Protein AF-A0A529XMH2-F1 (afdb_monomer)

Foldseek 3Di:
DPDDPCPPVDADDFDADPVRDGDDDPPDDDDDDDPPDPCRVVSVVVNCVCLPLVNQLVCVVVVDHHPDPVNVVVCVVVVNDGND

Structure (mmCIF, N/CA/C/O backbone):
data_AF-A0A529XMH2-F1
#
_entry.id   AF-A0A529XMH2-F1
#
loop_
_atom_site.group_PDB
_atom_site.id
_atom_site.type_symbol
_atom_site.label_atom_id
_atom_site.label_alt_id
_atom_site.label_comp_id
_atom_site.label_asym_id
_atom_site.label_entity_id
_atom_site.label_seq_id
_atom_site.pdbx_PDB_ins_code
_atom_site.Cartn_x
_atom_site.Cartn_y
_atom_site.Cartn_z
_atom_site.occupancy
_atom_site.B_iso_or_equiv
_atom_site.auth_seq_id
_atom_site.auth_comp_id
_atom_site.auth_asym_id
_atom_site.auth_atom_id
_atom_site.pdbx_PDB_model_num
ATOM 1 N N . PRO A 1 1 ? -14.225 -26.043 4.585 1.00 59.09 1 PRO A N 1
ATOM 2 C CA . PRO A 1 1 ? -14.950 -24.748 4.598 1.00 59.09 1 PRO A CA 1
ATOM 3 C C . PRO A 1 1 ? -14.239 -23.731 3.698 1.00 59.09 1 PRO A C 1
ATOM 5 O O . PRO A 1 1 ? -13.022 -23.624 3.780 1.00 59.09 1 PRO A O 1
ATOM 8 N N . ALA A 1 2 ? -14.975 -23.030 2.833 1.00 82.94 2 ALA A N 1
ATOM 9 C CA . ALA A 1 2 ? -14.392 -22.054 1.905 1.00 82.94 2 ALA A CA 1
ATOM 10 C C . ALA A 1 2 ? -14.026 -20.712 2.575 1.00 82.94 2 ALA A C 1
ATOM 12 O O . ALA A 1 2 ? -13.254 -19.946 2.010 1.00 82.94 2 ALA A O 1
ATOM 13 N N . GLN A 1 3 ? -14.552 -20.430 3.776 1.00 82.62 3 GLN A N 1
ATOM 14 C CA . GLN A 1 3 ? -14.337 -19.170 4.493 1.00 82.62 3 GLN A CA 1
ATOM 15 C C . GLN A 1 3 ? -14.391 -19.358 6.020 1.00 82.62 3 GLN A C 1
ATOM 17 O O . GLN A 1 3 ? -14.978 -20.325 6.515 1.00 82.62 3 GLN A O 1
ATOM 22 N N . SER A 1 4 ? -13.761 -18.434 6.756 1.00 89.19 4 SER A N 1
ATOM 23 C CA . SER A 1 4 ? -13.773 -18.380 8.225 1.00 89.19 4 SER A CA 1
ATOM 24 C C . SER A 1 4 ? -15.168 -18.073 8.781 1.00 89.19 4 SER A C 1
ATOM 26 O O . SER A 1 4 ? -15.893 -17.249 8.225 1.00 89.19 4 SER A O 1
ATOM 28 N N . VAL A 1 5 ? -15.515 -18.680 9.921 1.00 93.19 5 VAL A N 1
ATOM 29 C CA . VAL A 1 5 ? -16.811 -18.492 10.605 1.00 93.19 5 VAL A CA 1
ATOM 30 C C . VAL A 1 5 ? -17.005 -17.090 11.197 1.00 93.19 5 VAL A C 1
ATOM 32 O O . VAL A 1 5 ? -18.132 -16.711 11.493 1.00 93.19 5 VAL A O 1
ATOM 35 N N . VAL A 1 6 ? -15.927 -16.310 11.341 1.00 90.19 6 VAL A N 1
ATOM 36 C CA . VAL A 1 6 ? -15.957 -14.925 11.859 1.00 90.19 6 VAL A CA 1
ATOM 37 C C . VAL A 1 6 ? -15.825 -13.865 10.761 1.00 90.19 6 VAL A C 1
ATOM 39 O O . VAL A 1 6 ? -15.581 -12.692 11.042 1.00 90.19 6 VAL A O 1
ATOM 42 N N . ALA A 1 7 ? -15.930 -14.245 9.488 1.00 86.75 7 ALA A N 1
ATOM 43 C CA . ALA A 1 7 ? -15.820 -13.279 8.402 1.00 86.75 7 ALA A CA 1
ATOM 44 C C . ALA A 1 7 ? -16.895 -12.179 8.513 1.00 86.75 7 ALA A C 1
ATOM 46 O O . ALA A 1 7 ? -18.062 -12.464 8.774 1.00 86.75 7 ALA A O 1
ATOM 47 N N . GLY A 1 8 ? -16.489 -10.918 8.335 1.00 86.12 8 GLY A N 1
ATOM 48 C CA . GLY A 1 8 ? -17.356 -9.746 8.515 1.00 86.12 8 GLY A CA 1
ATOM 49 C C . GLY A 1 8 ? -17.590 -9.328 9.973 1.00 86.12 8 GLY A C 1
ATOM 50 O O . GLY A 1 8 ? -18.222 -8.306 10.205 1.00 86.12 8 GLY A O 1
ATOM 51 N N . GLN A 1 9 ? -17.067 -10.078 10.949 1.00 90.06 9 GLN A N 1
ATOM 52 C CA . GLN A 1 9 ? -17.211 -9.788 12.385 1.00 90.06 9 GLN A CA 1
ATOM 53 C C . GLN A 1 9 ? -15.923 -9.230 13.012 1.00 90.06 9 GLN A C 1
ATOM 55 O O . GLN A 1 9 ? -15.856 -9.029 14.221 1.00 90.06 9 GLN A O 1
ATOM 60 N N . VAL A 1 10 ? -14.879 -9.013 12.206 1.00 88.25 10 VAL A N 1
ATOM 61 C CA . VAL A 1 10 ? -13.561 -8.560 12.664 1.00 88.25 10 VAL A CA 1
ATOM 62 C C . VAL A 1 10 ? -13.353 -7.103 12.273 1.00 88.25 10 VAL A C 1
ATOM 64 O O . VAL A 1 10 ? -13.595 -6.726 11.128 1.00 88.25 10 VAL A O 1
ATOM 67 N N . GLN A 1 11 ? -12.842 -6.311 13.214 1.00 87.75 11 GLN A N 1
ATOM 68 C CA . GLN A 1 11 ? -12.396 -4.940 12.992 1.00 87.75 11 GLN A CA 1
ATOM 69 C C . GLN A 1 11 ? -10.906 -4.834 13.327 1.00 87.75 11 GLN A C 1
ATOM 71 O O . GLN A 1 11 ? -10.477 -5.301 14.384 1.00 87.75 11 GLN A O 1
ATOM 76 N N . ALA A 1 12 ? -10.116 -4.221 12.442 1.00 86.44 12 ALA A N 1
ATOM 77 C CA . ALA A 1 12 ? -8.722 -3.919 12.749 1.00 86.44 12 ALA A CA 1
ATOM 78 C C . ALA A 1 12 ? -8.622 -2.628 13.572 1.00 86.44 12 ALA A C 1
ATOM 80 O O . ALA A 1 12 ? -9.344 -1.661 13.328 1.00 86.44 12 ALA A O 1
ATOM 81 N N . ILE A 1 13 ? -7.706 -2.614 14.539 1.00 87.69 13 ILE A N 1
ATOM 82 C CA . ILE A 1 13 ? -7.374 -1.441 15.352 1.00 87.69 13 ILE A CA 1
ATOM 83 C C . ILE A 1 13 ? -5.857 -1.215 15.340 1.00 87.69 13 ILE A C 1
ATOM 85 O O . ILE A 1 13 ? -5.100 -2.173 15.149 1.00 87.69 13 ILE A O 1
ATOM 89 N N . PRO A 1 1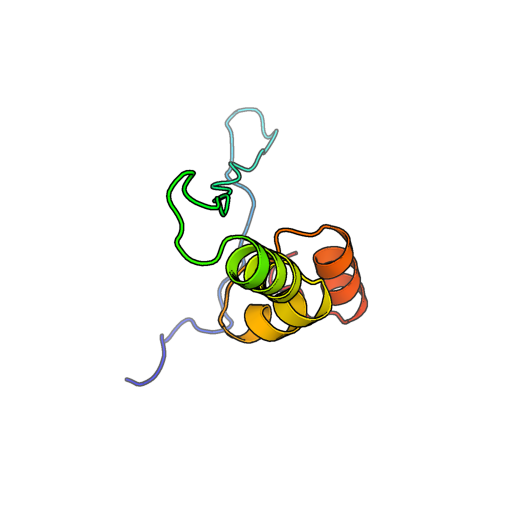4 ? -5.377 0.020 15.576 1.00 88.19 14 PRO A N 1
ATOM 90 C CA . PRO A 1 14 ? -3.967 0.253 15.855 1.00 88.19 14 PRO A CA 1
ATOM 91 C C . PRO A 1 14 ? -3.502 -0.549 17.076 1.00 88.19 14 PRO A C 1
ATOM 93 O O . PRO A 1 14 ? -4.270 -0.785 18.009 1.00 88.19 14 PRO A O 1
ATOM 96 N N . VAL A 1 15 ? -2.222 -0.922 17.097 1.00 90.62 15 VAL A N 1
ATOM 97 C CA . VAL A 1 15 ? -1.627 -1.630 18.238 1.00 90.62 15 VAL A CA 1
ATOM 98 C C . VAL A 1 15 ? -1.742 -0.770 19.499 1.00 90.62 15 VAL A C 1
ATOM 100 O O . VAL A 1 15 ? -1.290 0.380 19.520 1.00 90.62 15 VAL A O 1
ATOM 103 N N . ALA A 1 16 ? -2.343 -1.335 20.547 1.00 91.44 16 ALA A N 1
ATOM 104 C CA . ALA A 1 16 ? -2.483 -0.680 21.841 1.00 91.44 16 ALA A CA 1
ATOM 105 C C . ALA A 1 16 ? -1.118 -0.513 22.530 1.00 91.44 16 ALA A C 1
ATOM 107 O O . ALA A 1 16 ? -0.247 -1.377 22.440 1.00 91.44 16 ALA A O 1
ATOM 108 N N . THR A 1 17 ? -0.936 0.600 23.240 1.00 93.44 17 THR A N 1
ATOM 109 C CA . THR A 1 17 ? 0.266 0.880 24.039 1.00 93.44 17 THR A CA 1
ATOM 110 C C . THR A 1 17 ? -0.140 1.322 25.440 1.00 93.44 17 THR A C 1
ATOM 112 O O . THR A 1 17 ? -1.234 1.854 25.621 1.00 93.44 17 THR A O 1
ATOM 115 N N . GLU A 1 18 ? 0.744 1.145 26.426 1.00 95.00 18 GLU A N 1
ATOM 116 C CA . GLU A 1 18 ? 0.490 1.542 27.823 1.00 95.00 18 GLU A CA 1
ATOM 117 C C . GLU A 1 18 ? 0.092 3.023 27.945 1.00 95.00 18 GLU A C 1
ATOM 119 O O . GLU A 1 18 ? -0.841 3.373 28.656 1.00 95.00 18 GLU A O 1
ATOM 124 N N . SER A 1 19 ? 0.752 3.898 27.180 1.00 95.38 19 SER A N 1
ATOM 125 C CA . SER A 1 19 ? 0.470 5.340 27.175 1.00 95.38 19 SER A CA 1
ATOM 126 C C . SER A 1 19 ? -0.818 5.749 26.443 1.00 95.38 19 SER A C 1
ATOM 128 O O . SER A 1 19 ? -1.127 6.938 26.381 1.00 95.38 19 SER A O 1
ATOM 130 N N . GLY A 1 20 ? -1.504 4.813 25.779 1.00 93.38 20 GLY A N 1
ATOM 131 C CA . GLY A 1 20 ? -2.630 5.088 24.878 1.00 93.38 20 GLY A CA 1
ATOM 132 C C . GLY A 1 20 ? -2.248 5.736 23.537 1.00 93.38 2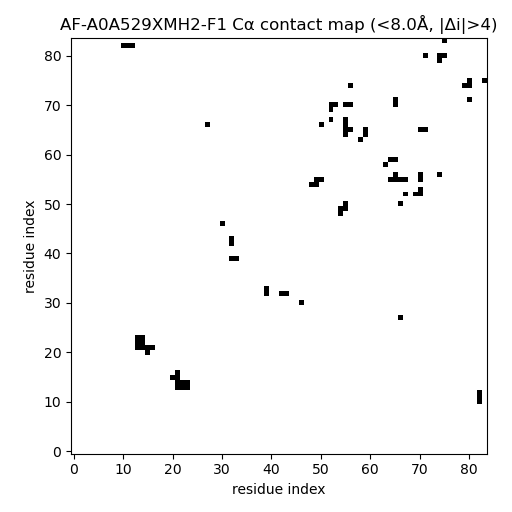0 GLY A C 1
ATOM 133 O O . GLY A 1 20 ? -3.072 5.795 22.627 1.00 93.38 20 GLY A O 1
ATOM 134 N N . LYS A 1 21 ? -1.000 6.193 23.362 1.00 93.38 21 LYS A N 1
ATOM 135 C CA . LYS A 1 21 ? -0.498 6.713 22.082 1.00 93.38 21 LYS A CA 1
ATOM 136 C C . LYS A 1 21 ? -0.121 5.556 21.166 1.00 93.38 21 LYS A C 1
ATOM 138 O O . LYS A 1 21 ? 0.886 4.879 21.388 1.00 93.38 21 LYS A O 1
ATOM 143 N N . THR A 1 22 ? -0.927 5.324 20.140 1.00 92.19 22 THR A N 1
ATOM 144 C CA . THR A 1 22 ? -0.701 4.243 19.180 1.00 92.19 22 THR A CA 1
ATOM 145 C C . THR A 1 22 ? 0.212 4.694 18.041 1.00 92.19 22 THR A C 1
ATOM 147 O O . THR A 1 22 ? 0.337 5.879 17.727 1.00 92.19 22 THR A O 1
ATOM 150 N N . ARG A 1 23 ? 0.896 3.728 17.432 1.00 87.44 23 ARG A N 1
ATOM 151 C CA . ARG A 1 23 ? 1.679 3.903 16.206 1.00 87.44 23 ARG A CA 1
ATOM 152 C C . ARG A 1 23 ? 1.662 2.598 15.431 1.00 87.44 23 ARG A C 1
ATOM 154 O O . ARG A 1 23 ? 1.568 1.530 16.030 1.00 87.44 23 ARG A O 1
ATOM 161 N N . SER A 1 24 ? 1.764 2.696 14.114 1.00 84.19 24 SER A N 1
ATOM 162 C CA . SER A 1 24 ? 1.936 1.529 13.255 1.00 84.19 24 SER A CA 1
ATOM 163 C C . SER A 1 24 ? 3.409 1.348 12.895 1.00 84.19 24 SER A C 1
ATOM 165 O O . SER A 1 24 ? 4.182 2.308 12.907 1.00 84.19 24 SER A O 1
ATOM 167 N N . PHE A 1 25 ? 3.789 0.116 12.569 1.00 82.12 25 PHE A N 1
ATOM 168 C CA . PHE A 1 25 ? 5.080 -0.202 11.978 1.00 82.12 25 PHE A CA 1
ATOM 169 C C . PHE A 1 25 ? 4.858 -0.570 10.513 1.00 82.12 25 PHE A C 1
ATOM 171 O O . PHE A 1 25 ? 4.303 -1.622 10.202 1.00 82.12 25 PHE A O 1
ATOM 178 N N . GLY A 1 26 ? 5.247 0.330 9.610 1.00 78.69 26 GLY A N 1
ATOM 179 C CA . GLY A 1 26 ? 5.153 0.089 8.177 1.00 78.69 26 GLY A CA 1
ATOM 180 C C . GLY A 1 26 ? 6.255 -0.868 7.738 1.00 78.69 26 GLY A C 1
ATOM 181 O O . GLY A 1 26 ? 7.398 -0.447 7.588 1.00 78.69 26 GLY A O 1
ATOM 182 N N . LEU A 1 27 ? 5.914 -2.138 7.516 1.00 85.56 27 LEU A N 1
ATOM 183 C CA . LEU A 1 27 ? 6.782 -3.134 6.875 1.00 85.56 27 LEU A CA 1
ATOM 184 C C . LEU A 1 27 ? 6.869 -2.861 5.366 1.00 85.56 27 LEU A C 1
ATOM 186 O O . LEU A 1 27 ? 6.423 -3.657 4.546 1.00 85.56 27 LEU A O 1
ATOM 190 N N . LEU A 1 28 ? 7.353 -1.674 5.002 1.00 82.75 28 LEU A N 1
ATOM 191 C CA . LEU A 1 28 ? 7.412 -1.248 3.612 1.00 82.75 28 LEU A CA 1
ATOM 192 C C . LEU A 1 28 ? 8.516 -2.008 2.881 1.00 82.75 28 LEU A C 1
ATOM 194 O O . LEU A 1 28 ? 9.694 -1.891 3.218 1.00 82.75 28 LEU A O 1
ATOM 198 N N . GLU A 1 29 ? 8.127 -2.731 1.839 1.00 86.94 29 GLU A N 1
ATOM 199 C CA . GLU A 1 29 ? 9.059 -3.335 0.897 1.00 86.94 29 GLU A CA 1
ATOM 200 C C . GLU A 1 29 ? 9.324 -2.383 -0.272 1.00 86.94 29 GLU A C 1
ATOM 202 O O . GLU A 1 29 ? 8.411 -1.770 -0.834 1.00 86.94 29 GLU A O 1
ATOM 207 N N . GLY A 1 30 ? 10.599 -2.245 -0.633 1.00 91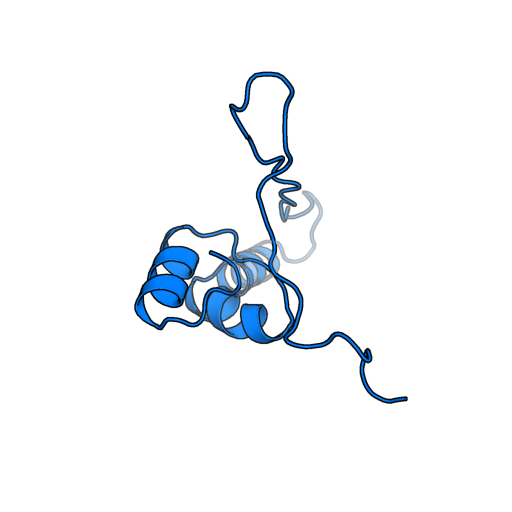.06 30 GLY A N 1
ATOM 208 C CA . GLY A 1 30 ? 11.036 -1.487 -1.800 1.00 91.06 30 GLY A CA 1
ATOM 209 C C . GLY A 1 30 ? 11.356 -2.412 -2.970 1.00 91.06 30 GLY A C 1
ATOM 210 O O . GLY A 1 30 ? 11.912 -3.491 -2.782 1.00 91.06 30 GLY A O 1
ATOM 211 N N . LEU A 1 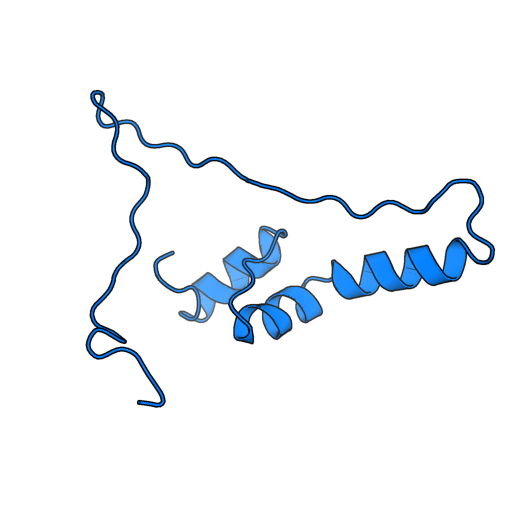31 ? 11.063 -1.963 -4.190 1.00 94.75 31 LEU A N 1
ATOM 212 C CA . LEU A 1 31 ? 11.493 -2.641 -5.413 1.00 94.75 31 LEU A CA 1
ATOM 213 C C . LEU A 1 31 ? 12.740 -1.955 -5.960 1.00 94.75 31 LEU A C 1
ATOM 215 O O . LEU A 1 31 ? 12.732 -0.749 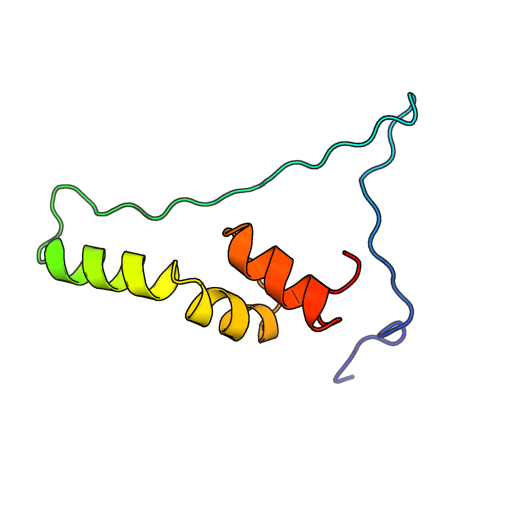-6.211 1.00 94.75 31 LEU A O 1
ATOM 219 N N . GLY A 1 32 ? 13.800 -2.731 -6.163 1.00 96.31 32 GLY A N 1
ATOM 220 C CA . GLY A 1 32 ? 15.051 -2.266 -6.752 1.00 96.31 32 GLY A CA 1
ATOM 221 C C . GLY A 1 32 ? 15.337 -2.939 -8.090 1.00 96.31 32 GLY A C 1
ATOM 222 O O . GLY A 1 32 ? 14.922 -4.071 -8.331 1.00 96.31 32 GLY A O 1
ATOM 223 N N . ILE A 1 33 ? 16.089 -2.249 -8.948 1.00 98.31 33 ILE A N 1
ATOM 224 C CA . ILE A 1 33 ? 16.632 -2.821 -10.183 1.00 98.31 33 ILE A CA 1
ATOM 225 C C . ILE A 1 33 ? 18.079 -3.238 -9.898 1.00 98.31 33 ILE A C 1
ATOM 227 O O . ILE A 1 33 ? 18.886 -2.378 -9.533 1.00 98.31 33 ILE A O 1
ATOM 231 N N . PRO A 1 34 ? 18.438 -4.526 -10.046 1.00 97.56 34 PRO A N 1
ATOM 232 C CA . PRO A 1 34 ? 19.818 -4.966 -9.887 1.00 97.56 34 PRO A CA 1
ATOM 233 C C . PRO A 1 34 ? 20.756 -4.226 -10.841 1.00 97.56 34 PRO A C 1
ATOM 235 O O . PRO A 1 34 ? 20.434 -4.018 -12.011 1.00 97.56 34 PRO A O 1
ATOM 238 N N . ARG A 1 35 ? 21.959 -3.876 -10.373 1.00 97.12 35 ARG A N 1
ATOM 239 C CA . ARG A 1 35 ? 22.940 -3.127 -11.179 1.00 97.12 35 ARG A CA 1
ATOM 240 C C . ARG A 1 35 ? 23.343 -3.851 -12.471 1.00 97.12 35 ARG A C 1
ATOM 242 O O . ARG A 1 35 ? 23.696 -3.201 -13.446 1.00 97.12 35 ARG A O 1
ATOM 249 N N . ASN A 1 36 ? 23.310 -5.180 -12.468 1.00 97.44 36 ASN A N 1
ATOM 250 C CA . ASN A 1 36 ? 23.647 -6.041 -13.601 1.00 97.44 36 ASN A CA 1
ATOM 251 C C . ASN A 1 36 ? 22.408 -6.557 -14.359 1.00 97.44 36 ASN A C 1
ATOM 253 O O . ASN A 1 36 ? 22.511 -7.551 -15.077 1.00 97.44 36 ASN A O 1
ATOM 257 N N . ALA A 1 37 ? 21.237 -5.933 -14.182 1.00 97.81 37 ALA A N 1
ATOM 258 C CA . ALA A 1 37 ? 20.035 -6.315 -14.913 1.00 97.81 37 ALA A CA 1
ATOM 259 C C . ALA A 1 37 ? 20.273 -6.222 -16.428 1.00 97.81 37 ALA A C 1
ATOM 261 O O . ALA A 1 37 ? 20.758 -5.209 -16.927 1.00 97.81 37 ALA A O 1
ATOM 262 N N . GLN A 1 38 ? 19.889 -7.268 -17.162 1.00 98.12 38 GLN A N 1
ATOM 263 C CA . GLN A 1 38 ? 20.036 -7.312 -18.622 1.00 98.12 38 GLN A CA 1
ATOM 264 C C . GLN A 1 38 ? 19.152 -6.273 -19.329 1.00 98.12 38 GLN A C 1
ATOM 266 O O . GLN A 1 38 ? 19.487 -5.821 -20.419 1.00 98.12 38 GLN A O 1
ATOM 271 N N . ASN A 1 39 ? 18.028 -5.890 -18.712 1.00 97.94 39 ASN A N 1
ATOM 272 C CA . ASN A 1 39 ? 17.097 -4.906 -19.260 1.00 97.94 39 ASN A CA 1
ATOM 273 C C . ASN A 1 39 ? 16.568 -3.956 -18.163 1.00 97.94 39 ASN A C 1
ATOM 275 O O . ASN A 1 39 ? 15.456 -4.141 -17.656 1.00 97.94 39 ASN A O 1
ATOM 279 N N . PRO A 1 40 ? 17.368 -2.957 -17.747 1.00 98.00 40 PRO A N 1
ATOM 280 C CA . PRO A 1 40 ? 17.007 -2.069 -16.646 1.00 98.00 40 PRO A CA 1
ATOM 281 C C . PRO A 1 40 ? 15.829 -1.144 -16.984 1.00 98.00 40 PRO A C 1
ATOM 283 O O . PRO A 1 40 ? 15.018 -0.861 -16.106 1.00 98.00 40 PRO A O 1
ATOM 286 N N . GLU A 1 41 ? 15.668 -0.717 -18.241 1.00 98.25 41 GLU A N 1
ATOM 287 C CA . GLU A 1 41 ? 14.545 0.154 -18.616 1.00 98.25 41 GLU A CA 1
ATOM 288 C C . GLU A 1 41 ? 13.206 -0.597 -18.594 1.00 98.25 41 GLU A C 1
ATOM 290 O O . GLU A 1 41 ? 12.222 -0.064 -18.087 1.00 98.25 41 GLU A O 1
ATOM 295 N N . ALA A 1 42 ? 13.159 -1.864 -19.025 1.00 98.31 42 ALA A N 1
ATOM 296 C CA . ALA A 1 42 ? 11.942 -2.669 -18.878 1.00 98.31 42 ALA A CA 1
ATOM 297 C 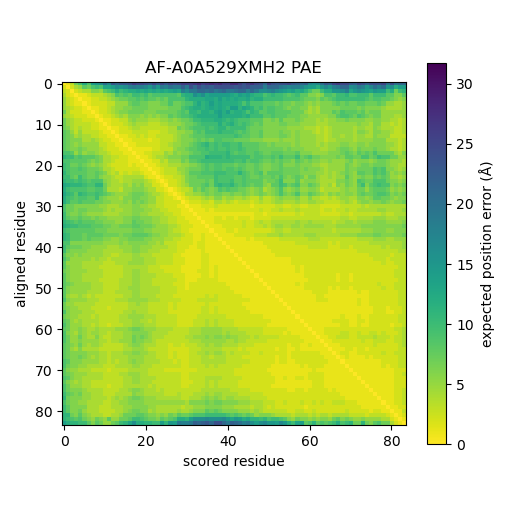C . ALA A 1 42 ? 11.573 -2.891 -17.399 1.00 98.31 42 ALA A C 1
ATOM 299 O O . ALA A 1 42 ? 10.408 -2.759 -17.022 1.00 98.31 42 ALA A O 1
ATOM 300 N N . ALA A 1 43 ? 12.562 -3.168 -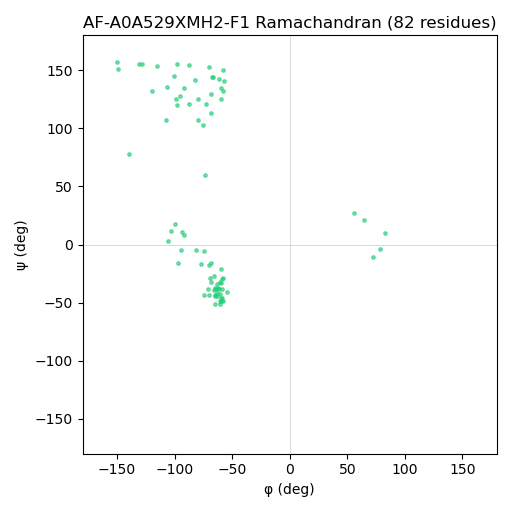16.541 1.00 98.44 43 ALA A N 1
ATOM 301 C CA . ALA A 1 43 ? 12.340 -3.304 -15.100 1.00 98.44 43 ALA A CA 1
ATOM 302 C C . ALA A 1 43 ? 11.814 -2.000 -14.471 1.00 98.44 43 ALA A C 1
ATOM 304 O O . ALA A 1 43 ? 10.937 -2.026 -13.607 1.00 98.44 43 ALA A O 1
ATOM 305 N N . LYS A 1 44 ? 12.303 -0.846 -14.933 1.00 98.44 44 LYS A N 1
ATOM 306 C CA . LYS A 1 44 ? 11.828 0.474 -14.506 1.00 98.44 44 LYS A CA 1
ATOM 307 C C . LYS A 1 44 ? 10.376 0.724 -14.900 1.00 98.44 44 LYS A C 1
ATOM 309 O O . LYS A 1 44 ? 9.612 1.204 -14.064 1.00 98.44 44 LYS A O 1
ATOM 314 N N . GLU A 1 45 ? 9.977 0.387 -16.125 1.00 98.50 45 GLU A N 1
ATOM 315 C CA . GLU A 1 45 ? 8.574 0.504 -16.546 1.00 98.50 45 GLU A CA 1
ATOM 316 C C . GLU A 1 45 ? 7.658 -0.434 -15.750 1.00 98.50 45 GLU A C 1
ATOM 318 O O . GLU A 1 45 ? 6.584 -0.018 -15.315 1.00 98.50 45 GLU A O 1
ATOM 323 N N . PHE A 1 46 ? 8.116 -1.651 -15.437 1.00 98.19 46 PHE A N 1
ATOM 324 C CA . PHE A 1 46 ? 7.389 -2.548 -14.537 1.00 98.19 46 PHE A CA 1
ATOM 325 C C . PHE A 1 46 ? 7.195 -1.937 -13.143 1.00 98.19 46 PHE A C 1
ATOM 327 O O . PHE A 1 46 ? 6.075 -1.918 -12.634 1.00 98.19 46 PHE A O 1
ATOM 334 N N . ILE A 1 47 ? 8.254 -1.391 -12.531 1.00 97.81 47 ILE A N 1
ATOM 335 C CA . ILE A 1 47 ? 8.159 -0.749 -11.212 1.00 97.81 47 ILE A CA 1
ATOM 336 C C . ILE A 1 47 ? 7.190 0.436 -11.262 1.00 97.81 47 ILE A C 1
ATOM 338 O O . ILE A 1 47 ? 6.366 0.577 -10.359 1.00 97.81 47 ILE A O 1
ATOM 342 N N . LYS A 1 48 ? 7.229 1.270 -12.310 1.00 97.69 48 LYS A N 1
ATOM 343 C CA . LYS A 1 48 ? 6.276 2.382 -12.483 1.00 97.69 48 LYS A CA 1
ATOM 344 C C . LYS A 1 48 ? 4.830 1.897 -12.549 1.00 97.69 48 LYS A C 1
ATOM 346 O O . LYS A 1 48 ? 3.976 2.477 -11.883 1.00 97.69 48 LYS A O 1
ATOM 351 N N . TRP A 1 49 ? 4.557 0.849 -13.323 1.00 97.81 49 TRP A N 1
ATOM 352 C CA . TRP A 1 49 ? 3.221 0.266 -13.438 1.00 97.81 49 TRP A CA 1
ATOM 353 C C . TRP A 1 49 ? 2.748 -0.349 -12.114 1.00 97.81 49 TRP A C 1
ATOM 355 O O . TRP A 1 49 ? 1.681 0.012 -11.619 1.00 97.81 49 TRP A O 1
ATOM 365 N N . MET A 1 50 ? 3.568 -1.200 -11.494 1.00 96.12 50 MET A N 1
ATOM 366 C CA . MET A 1 50 ? 3.256 -1.893 -10.237 1.00 96.12 50 MET A CA 1
ATOM 367 C C . MET A 1 50 ? 3.060 -0.909 -9.077 1.00 96.12 50 MET A C 1
ATOM 369 O O . MET A 1 50 ? 2.211 -1.092 -8.209 1.00 96.12 50 MET A O 1
ATOM 373 N N . THR A 1 51 ? 3.808 0.193 -9.083 1.00 95.44 51 THR A N 1
ATOM 374 C CA . THR A 1 51 ? 3.665 1.262 -8.090 1.00 95.44 51 THR A CA 1
ATOM 375 C C . THR A 1 51 ? 2.727 2.373 -8.549 1.00 95.44 51 THR A C 1
ATOM 377 O O . THR A 1 51 ? 2.692 3.421 -7.910 1.00 95.44 51 THR A O 1
ATOM 380 N N . SER A 1 52 ? 1.972 2.211 -9.637 1.00 97.62 52 SER A N 1
ATOM 381 C CA . SER A 1 52 ? 0.987 3.210 -10.064 1.00 97.62 52 SER A CA 1
ATOM 382 C C . SER A 1 52 ? -0.199 3.253 -9.097 1.00 97.62 52 SER A C 1
ATOM 384 O O . SER A 1 52 ? -0.516 2.269 -8.429 1.00 97.62 52 SER A O 1
ATOM 386 N N . LYS A 1 53 ? -0.861 4.410 -9.004 1.00 97.69 53 LYS A N 1
ATOM 387 C CA . LYS A 1 53 ? -2.060 4.566 -8.167 1.00 97.69 53 LYS A CA 1
ATOM 388 C C . LYS A 1 53 ? -3.146 3.571 -8.587 1.00 97.69 53 LYS A C 1
ATOM 390 O O . LYS A 1 53 ? -3.664 2.851 -7.740 1.00 97.69 53 LYS A O 1
ATOM 395 N N . ASP A 1 54 ? -3.423 3.505 -9.884 1.00 98.00 54 ASP A N 1
ATOM 396 C CA . ASP A 1 54 ? -4.504 2.691 -10.441 1.00 98.00 54 ASP A CA 1
ATOM 397 C C . ASP A 1 54 ? -4.269 1.201 -10.186 1.00 98.00 54 ASP A C 1
ATOM 399 O O . ASP A 1 54 ? -5.171 0.503 -9.719 1.00 98.00 54 ASP A O 1
ATOM 403 N N . TYR A 1 55 ? -3.038 0.718 -10.395 1.00 97.88 55 TYR A N 1
ATOM 404 C CA . TYR A 1 55 ? -2.713 -0.672 -10.088 1.00 97.88 55 TYR A CA 1
ATOM 405 C C . TYR A 1 55 ? -2.785 -0.964 -8.587 1.00 97.88 55 TYR A C 1
ATOM 407 O O . TYR A 1 55 ? -3.282 -2.017 -8.207 1.00 97.88 55 TYR A O 1
ATOM 415 N N . GLN A 1 56 ? -2.347 -0.052 -7.713 1.00 96.94 56 GLN A N 1
ATOM 416 C CA . GLN A 1 56 ? -2.467 -0.273 -6.268 1.00 96.94 56 GLN A CA 1
ATOM 417 C C . GLN A 1 56 ? -3.926 -0.321 -5.795 1.00 96.94 56 GLN A C 1
ATOM 419 O O . GLN A 1 56 ? -4.250 -1.141 -4.940 1.00 96.94 56 GLN A O 1
ATOM 424 N N . ILE A 1 57 ? -4.814 0.498 -6.370 1.00 97.19 57 ILE A N 1
ATOM 425 C CA . ILE A 1 57 ? -6.260 0.424 -6.102 1.00 97.19 57 ILE A CA 1
ATOM 426 C C . ILE A 1 57 ? -6.827 -0.909 -6.602 1.00 97.19 57 ILE A C 1
ATOM 428 O O . ILE A 1 57 ? -7.592 -1.552 -5.889 1.00 97.19 57 ILE A O 1
ATOM 432 N N . HIS A 1 58 ? -6.431 -1.356 -7.796 1.00 96.75 58 HIS A N 1
ATOM 433 C CA . HIS A 1 58 ? -6.830 -2.662 -8.321 1.00 96.75 58 HIS A CA 1
ATOM 434 C C . HIS A 1 58 ? -6.346 -3.813 -7.421 1.00 96.75 58 HIS A C 1
ATOM 436 O O . HIS A 1 58 ? -7.131 -4.673 -7.024 1.00 96.75 58 HIS A O 1
ATOM 442 N N . ASN A 1 59 ? -5.068 -3.800 -7.041 1.00 96.19 59 ASN A N 1
ATOM 443 C CA . ASN A 1 59 ? -4.438 -4.851 -6.247 1.00 96.19 59 ASN A CA 1
ATOM 444 C C . ASN A 1 59 ? -4.923 -4.882 -4.788 1.00 96.19 59 ASN A C 1
ATOM 446 O O . ASN A 1 59 ? -4.795 -5.910 -4.125 1.00 96.19 59 ASN A O 1
ATOM 450 N N . TYR A 1 60 ? -5.535 -3.803 -4.291 1.00 95.44 60 TYR A N 1
ATOM 451 C CA . TYR A 1 60 ? -6.211 -3.807 -2.992 1.00 95.44 60 TYR A CA 1
ATOM 452 C C . TYR A 1 60 ? -7.314 -4.874 -2.907 1.00 95.44 60 TYR A C 1
ATOM 454 O O . TYR A 1 60 ? -7.532 -5.444 -1.840 1.00 95.44 60 TYR A O 1
ATOM 462 N N . GLY A 1 61 ? -7.938 -5.236 -4.036 1.00 92.81 61 GLY A N 1
ATOM 463 C CA . GLY A 1 61 ? -8.880 -6.359 -4.108 1.00 92.81 61 GLY A CA 1
ATOM 464 C C . GLY A 1 61 ? -8.274 -7.712 -3.707 1.00 92.81 61 GLY A C 1
ATOM 465 O O . GLY A 1 61 ? -9.006 -8.602 -3.286 1.00 92.81 61 GLY A O 1
ATOM 466 N N . ASN A 1 62 ? -6.945 -7.845 -3.765 1.00 93.19 62 ASN A N 1
ATOM 467 C CA . ASN A 1 62 ? -6.202 -9.025 -3.314 1.00 93.19 62 ASN A CA 1
ATOM 468 C C . ASN A 1 62 ? -5.742 -8.922 -1.845 1.00 93.19 62 ASN A C 1
ATOM 470 O O . ASN A 1 62 ? -4.958 -9.749 -1.386 1.00 93.19 62 ASN A O 1
ATOM 474 N N . GLY A 1 63 ? -6.186 -7.900 -1.104 1.00 89.62 63 GLY A N 1
ATOM 475 C CA . GLY A 1 63 ? -5.830 -7.683 0.301 1.00 89.62 63 GLY A CA 1
ATOM 476 C C . GLY A 1 63 ? -4.485 -6.983 0.528 1.00 89.62 63 GLY A C 1
ATOM 477 O O . GLY A 1 63 ? -4.025 -6.905 1.666 1.00 89.62 63 GLY A O 1
ATOM 478 N N . VAL A 1 64 ? -3.846 -6.458 -0.523 1.00 91.19 64 VAL A N 1
ATOM 479 C CA . VAL A 1 64 ? -2.571 -5.734 -0.409 1.00 91.19 64 VAL A CA 1
ATOM 480 C C . VAL A 1 64 ? -2.829 -4.256 -0.137 1.00 91.19 64 VAL A C 1
ATOM 482 O O . VAL A 1 64 ? -3.444 -3.567 -0.948 1.00 91.19 64 VAL A O 1
ATOM 485 N N . LEU A 1 65 ? -2.323 -3.745 0.986 1.00 91.75 65 LEU A N 1
ATOM 486 C CA . LEU A 1 65 ? -2.463 -2.334 1.340 1.00 91.75 65 LEU A CA 1
ATOM 487 C C . LEU A 1 65 ? -1.645 -1.438 0.381 1.00 91.75 65 LEU A C 1
ATOM 489 O O . LEU A 1 65 ? -0.449 -1.687 0.198 1.00 91.75 65 LEU A O 1
ATOM 493 N N . PRO A 1 66 ? -2.234 -0.379 -0.209 1.00 93.81 66 PRO A N 1
ATOM 494 C CA . PRO A 1 66 ? -1.497 0.558 -1.051 1.00 93.81 66 PRO A CA 1
ATOM 495 C C . PRO A 1 66 ? -0.371 1.278 -0.303 1.00 93.81 66 PRO A C 1
ATOM 497 O O . PRO A 1 66 ? -0.532 1.701 0.840 1.00 93.81 66 PRO A O 1
ATOM 500 N N . THR A 1 67 ? 0.749 1.504 -0.991 1.00 92.81 67 THR A N 1
ATOM 501 C CA . THR A 1 67 ? 1.888 2.286 -0.480 1.00 92.81 67 THR A CA 1
ATOM 502 C C . THR A 1 67 ? 1.843 3.758 -0.906 1.00 92.81 67 THR A C 1
ATOM 504 O O . THR A 1 67 ? 2.656 4.559 -0.448 1.00 92.81 67 THR A O 1
ATOM 507 N N . ARG A 1 68 ? 0.877 4.156 -1.750 1.00 93.38 68 ARG A N 1
ATOM 508 C CA . ARG A 1 68 ? 0.588 5.560 -2.077 1.00 93.38 68 ARG A CA 1
ATOM 509 C C . ARG A 1 68 ? -0.532 6.127 -1.217 1.00 93.38 68 ARG A C 1
ATOM 511 O O . ARG A 1 68 ? -1.661 5.644 -1.248 1.00 93.38 68 ARG A O 1
ATOM 518 N N . THR A 1 69 ? -0.267 7.268 -0.588 1.00 93.94 69 THR A N 1
ATOM 519 C CA . THR A 1 69 ? -1.286 8.039 0.143 1.00 93.94 69 THR A CA 1
ATOM 520 C C . THR A 1 69 ? -2.449 8.478 -0.749 1.00 93.94 69 THR A C 1
ATOM 522 O O . THR A 1 69 ? -3.587 8.492 -0.297 1.00 93.94 69 THR A O 1
ATOM 525 N N . SER A 1 70 ? -2.204 8.763 -2.033 1.00 97.31 70 SER A N 1
ATOM 526 C CA . SER A 1 70 ? -3.264 9.116 -2.986 1.00 97.31 70 SER A CA 1
ATOM 527 C C . SER A 1 70 ? -4.197 7.952 -3.337 1.00 97.31 70 SER A C 1
ATOM 529 O O . SER A 1 70 ? -5.364 8.193 -3.633 1.00 97.31 70 SER A O 1
ATOM 531 N N . ALA A 1 71 ? -3.716 6.706 -3.296 1.00 96.69 71 ALA A N 1
ATOM 532 C CA . ALA A 1 71 ? -4.560 5.522 -3.460 1.00 96.69 71 ALA A CA 1
ATOM 533 C C . ALA A 1 71 ? -5.397 5.272 -2.197 1.00 96.69 71 ALA A C 1
ATOM 535 O O . ALA A 1 71 ? -6.598 5.040 -2.297 1.00 96.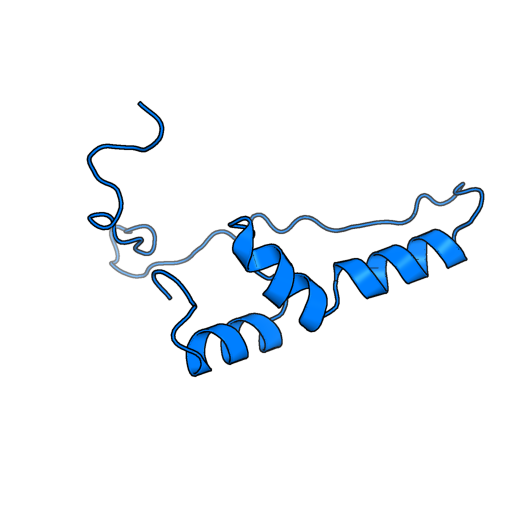69 71 ALA A O 1
ATOM 536 N N . LEU A 1 72 ? -4.785 5.404 -1.012 1.00 94.94 72 LEU A N 1
ATOM 537 C CA . LEU A 1 72 ? -5.490 5.302 0.272 1.00 94.94 72 LEU A CA 1
ATOM 538 C C . LEU A 1 72 ? -6.610 6.345 0.393 1.00 94.94 72 LEU A C 1
ATOM 540 O O . LEU A 1 72 ? -7.732 5.999 0.746 1.00 94.94 72 LEU A O 1
ATOM 544 N N . ALA A 1 73 ? -6.330 7.603 0.041 1.00 96.25 73 ALA A N 1
ATOM 545 C CA . ALA A 1 73 ? -7.321 8.678 0.072 1.00 96.25 73 ALA A CA 1
ATOM 546 C C . ALA A 1 73 ? -8.509 8.411 -0.866 1.00 96.25 73 ALA A C 1
ATOM 548 O O . ALA A 1 73 ? -9.650 8.691 -0.509 1.00 96.25 73 ALA A O 1
ATOM 549 N N . GLU A 1 74 ? -8.265 7.844 -2.049 1.00 97.31 74 GLU A N 1
ATOM 550 C CA . GLU A 1 74 ? -9.344 7.482 -2.967 1.00 97.31 74 GLU A CA 1
ATOM 551 C C . GLU A 1 74 ? -10.174 6.300 -2.444 1.00 97.31 74 GLU A C 1
ATOM 553 O O . GLU A 1 74 ? -11.402 6.360 -2.469 1.00 97.31 74 GLU A O 1
ATOM 558 N N . LEU A 1 75 ? -9.533 5.252 -1.912 1.00 96.50 75 LEU A N 1
ATOM 559 C CA . LEU A 1 75 ? -10.243 4.129 -1.286 1.00 96.50 75 LEU A CA 1
ATOM 560 C C . LEU A 1 75 ? -11.111 4.594 -0.108 1.00 96.50 75 LEU A C 1
ATOM 562 O O . LEU A 1 75 ? -12.238 4.115 0.033 1.00 96.50 75 LEU A O 1
ATOM 566 N N . GLN A 1 76 ? -10.623 5.557 0.684 1.00 95.12 76 GLN A N 1
ATOM 567 C CA . GLN A 1 76 ? -11.390 6.194 1.756 1.00 95.12 76 GLN A CA 1
ATOM 568 C C . GLN A 1 76 ? -12.631 6.904 1.214 1.00 95.12 76 GLN A C 1
ATOM 570 O O . GLN A 1 76 ? -13.738 6.679 1.696 1.00 95.12 76 GLN A O 1
ATOM 575 N N . GLN A 1 77 ? -12.459 7.757 0.200 1.00 96.19 77 GLN A N 1
ATOM 576 C CA . GLN A 1 77 ? -13.560 8.508 -0.414 1.00 96.19 77 GLN A CA 1
ATOM 577 C C . GLN A 1 77 ? -14.620 7.583 -1.022 1.00 96.19 77 GLN A C 1
ATOM 579 O O . GLN A 1 77 ? -15.804 7.904 -1.005 1.00 96.19 77 GLN A O 1
ATOM 584 N N . GLN A 1 78 ? -14.202 6.422 -1.529 1.00 95.50 78 GLN A N 1
ATOM 585 C CA . GLN A 1 78 ? -15.094 5.397 -2.068 1.00 95.50 78 GLN A CA 1
ATOM 586 C C . GLN A 1 78 ? -15.735 4.507 -0.987 1.00 95.50 78 GLN A C 1
ATOM 588 O O . GLN A 1 78 ? -16.529 3.636 -1.336 1.00 95.50 78 GLN A O 1
ATOM 593 N N . GLY A 1 79 ? -15.379 4.666 0.295 1.00 94.06 79 GLY A N 1
ATOM 594 C CA . GLY A 1 79 ? -15.841 3.797 1.384 1.00 94.06 79 GLY A CA 1
ATOM 595 C C . GLY A 1 79 ? -15.359 2.346 1.264 1.00 94.06 79 GLY A C 1
ATOM 596 O O . GLY A 1 79 ? -15.983 1.441 1.810 1.00 94.06 79 GLY A O 1
ATOM 597 N N . LYS A 1 80 ? -14.280 2.110 0.506 1.00 93.44 80 LYS A N 1
ATOM 598 C CA . LYS A 1 80 ? -13.718 0.775 0.252 1.00 93.44 80 LYS A CA 1
ATOM 599 C C . LYS A 1 80 ? -12.558 0.431 1.175 1.00 93.44 80 LYS A C 1
ATOM 601 O O . LYS A 1 80 ? -12.183 -0.736 1.233 1.00 93.44 80 LYS A O 1
ATOM 606 N N . LEU A 1 81 ? -11.969 1.413 1.857 1.00 91.19 81 LEU A N 1
ATOM 607 C CA . LEU A 1 81 ? -10.889 1.156 2.802 1.00 91.19 81 LEU A CA 1
ATOM 608 C C . LEU A 1 81 ? -11.448 0.405 4.021 1.00 91.19 81 LEU A C 1
ATOM 610 O O . LEU A 1 81 ? -12.289 0.900 4.763 1.00 91.19 81 LEU A O 1
ATOM 614 N N . VAL A 1 82 ? -11.028 -0.845 4.189 1.00 85.75 82 VAL A N 1
ATOM 615 C CA . VAL A 1 82 ? -11.469 -1.705 5.290 1.00 85.75 82 VAL A CA 1
ATOM 616 C C . VAL A 1 82 ? -10.693 -1.353 6.553 1.00 85.75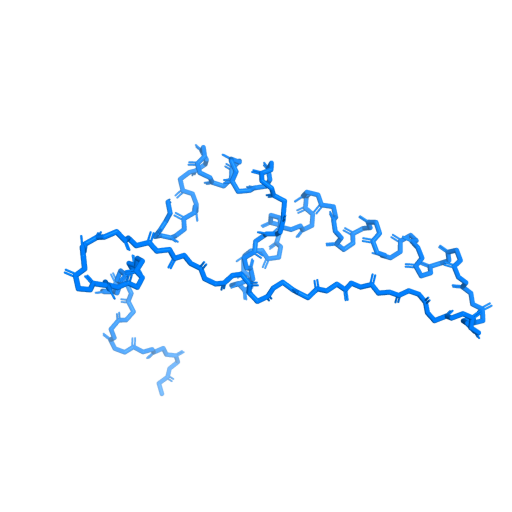 82 VAL A C 1
ATOM 618 O O . VAL A 1 82 ? -9.467 -1.433 6.569 1.00 85.75 82 VAL A O 1
ATOM 621 N N . SER A 1 83 ? -11.419 -1.049 7.634 1.00 79.75 83 SER A N 1
ATOM 622 C CA . SER A 1 83 ? -10.845 -0.681 8.941 1.00 79.75 83 SER A CA 1
ATOM 623 C C . SER A 1 83 ? -9.880 0.518 8.892 1.00 79.75 83 SER A C 1
ATOM 625 O O . SER A 1 83 ? -8.985 0.624 9.732 1.00 79.75 83 SER A O 1
ATOM 627 N N . GLY A 1 84 ? -10.075 1.406 7.912 1.00 61.88 84 GLY A N 1
ATOM 628 C CA . GLY A 1 84 ? -9.416 2.702 7.762 1.00 61.88 84 GLY A CA 1
ATOM 629 C C . GLY A 1 84 ? -10.446 3.744 7.367 1.00 61.88 84 GLY A C 1
ATOM 630 O O . GLY A 1 84 ? -11.238 3.432 6.455 1.00 61.88 84 GLY A O 1
#

Solvent-accessible surface area (backbone atoms only — not comparable to full-atom values): 5625 Å² total; per-residue (Å²): 128,98,68,68,95,58,70,93,74,74,79,68,73,76,54,86,43,96,84,68,69,61,66,84,83,83,86,77,84,82,89,80,80,62,94,82,49,94,54,58,67,63,53,48,52,49,51,52,51,65,68,27,55,68,45,28,55,59,44,35,78,76,72,45,82,58,89,46,68,73,34,50,53,49,32,44,76,68,71,64,40,80,73,96

Secondary structure (DSSP, 8-state):
--S-TTTTS----PPP-TTS-------PPPP---TT-S-HHHHHHHHHHHTSHHHHHHHGGGTPPPS-HHHHHHHHHTT--TT-

Mean predicted aligned error: 4.75 Å

Radius of gyration: 17.24 Å; Cα contacts (8 Å, |Δi|>4): 45; chains: 1; bounding box: 41×34×47 Å

pLDDT: mean 92.24, std 7.03, range [59.09, 98.5]

Sequence (84 aa):
PAQSVVAGQVQAIPVATESGKTRSFGLLEGLGIPRNAQNPEAAKEFIKWMTSKDYQIHNYGNGVLPTRTSALAELQQQGKLVSG